Protein AF-A0A164NQP0-F1 (afdb_monomer_lite)

Secondary structure (DSSP, 8-state):
-------EEEEEEEEPPPTT--HHHHHH-HHHHEEEEEEESSHHHHHHHHHHHHTSPPP-SS---EEEEEEEE----------------PPPP-

pLDDT: mean 78.22, std 18.54, range [41.59, 97.62]

Sequence (94 aa):
MTTDRKALYAVLRIDRLNAEDTLDHVLANPGVYITVKAVYDTMEQARAEVERLNQLPVPQSGAALYFWQTTRYIPPDQPSHGGDTGSGQDRPSR

Structure (mmCIF, N/CA/C/O backbone):
data_AF-A0A164NQP0-F1
#
_entry.id   AF-A0A164NQP0-F1
#
loop_
_atom_site.group_PDB
_atom_site.id
_atom_site.type_symbol
_atom_site.label_atom_id
_atom_site.label_alt_id
_atom_site.label_comp_id
_atom_site.label_asym_id
_atom_site.label_entity_id
_atom_site.label_seq_id
_atom_site.pdbx_PDB_ins_code
_atom_site.Cartn_x
_atom_site.Cartn_y
_atom_site.Cartn_z
_atom_site.occupancy
_atom_site.B_iso_or_equiv
_atom_site.auth_seq_id
_atom_site.auth_comp_id
_atom_site.auth_asym_id
_atom_site.auth_atom_id
_atom_site.pdbx_PDB_model_num
ATOM 1 N N . MET A 1 1 ? -33.210 -4.794 2.206 1.00 41.59 1 MET A N 1
ATOM 2 C CA . MET A 1 1 ? -32.244 -4.538 3.293 1.00 41.59 1 MET A CA 1
ATOM 3 C C . MET A 1 1 ? -30.906 -4.260 2.638 1.00 41.59 1 MET A C 1
ATOM 5 O O . MET A 1 1 ? -30.314 -5.174 2.086 1.00 41.59 1 MET A O 1
ATOM 9 N N . THR A 1 2 ? -30.502 -2.996 2.561 1.00 47.69 2 THR A N 1
ATOM 10 C CA . THR A 1 2 ? -29.175 -2.607 2.071 1.00 47.69 2 THR A CA 1
ATOM 11 C C . THR A 1 2 ? -28.167 -2.973 3.147 1.00 47.69 2 THR A C 1
ATOM 13 O O . THR A 1 2 ? -28.184 -2.384 4.223 1.00 47.69 2 THR A O 1
ATOM 16 N N . THR A 1 3 ? -27.347 -3.990 2.897 1.00 52.84 3 THR A N 1
ATOM 17 C CA . THR A 1 3 ? -26.218 -4.320 3.766 1.00 52.84 3 THR A CA 1
ATOM 18 C C . THR A 1 3 ? -25.307 -3.103 3.797 1.00 52.84 3 THR A C 1
ATOM 20 O O . THR A 1 3 ? -24.657 -2.797 2.797 1.00 52.84 3 THR A O 1
ATOM 23 N N . ASP A 1 4 ? -25.309 -2.376 4.910 1.00 57.00 4 ASP A N 1
ATOM 24 C CA . ASP A 1 4 ? -24.411 -1.249 5.116 1.00 57.00 4 ASP A CA 1
ATOM 25 C C . ASP A 1 4 ? -22.998 -1.835 5.200 1.00 57.00 4 ASP A C 1
ATOM 27 O O . ASP A 1 4 ? -22.589 -2.402 6.217 1.00 57.00 4 ASP A O 1
ATOM 31 N N . ARG A 1 5 ? -22.289 -1.861 4.064 1.00 66.62 5 ARG A N 1
ATOM 32 C CA . ARG A 1 5 ? -20.944 -2.432 4.002 1.00 66.62 5 ARG A CA 1
ATOM 33 C C . ARG A 1 5 ? -20.053 -1.550 4.865 1.00 66.62 5 ARG A C 1
ATOM 35 O O . ARG A 1 5 ? -19.719 -0.433 4.465 1.00 66.62 5 ARG A O 1
ATOM 42 N N . LYS A 1 6 ? -19.665 -2.059 6.039 1.00 74.38 6 LYS A N 1
ATOM 43 C CA . LYS A 1 6 ? -18.674 -1.413 6.903 1.00 74.38 6 LYS A CA 1
ATOM 44 C C . LYS A 1 6 ? -17.450 -1.082 6.047 1.00 74.38 6 LYS A C 1
ATOM 46 O O . LYS A 1 6 ? -16.888 -1.963 5.396 1.00 74.38 6 LYS A O 1
ATOM 51 N N . ALA A 1 7 ? -17.095 0.199 5.979 1.00 84.88 7 ALA A N 1
ATOM 52 C CA . ALA A 1 7 ? -15.934 0.636 5.220 1.00 84.88 7 ALA A CA 1
ATOM 53 C C . ALA A 1 7 ? -14.669 0.067 5.871 1.00 84.88 7 ALA A C 1
ATOM 55 O O . ALA A 1 7 ? -14.473 0.231 7.071 1.00 84.88 7 ALA A O 1
ATOM 56 N N . LEU A 1 8 ? -13.828 -0.591 5.074 1.00 93.62 8 LEU A N 1
ATOM 57 C CA . LEU A 1 8 ? -12.513 -1.064 5.491 1.00 93.62 8 LEU A CA 1
ATOM 58 C C . LEU A 1 8 ? -11.430 -0.178 4.874 1.00 93.62 8 LEU A C 1
ATOM 60 O O . LEU A 1 8 ? -11.681 0.540 3.901 1.00 93.62 8 LEU A O 1
ATOM 64 N N . TYR A 1 9 ? -10.220 -0.241 5.420 1.00 96.44 9 TYR A N 1
ATOM 65 C CA . TYR A 1 9 ? -9.093 0.587 4.996 1.00 96.44 9 TYR A CA 1
ATOM 66 C C . TYR A 1 9 ? -7.835 -0.263 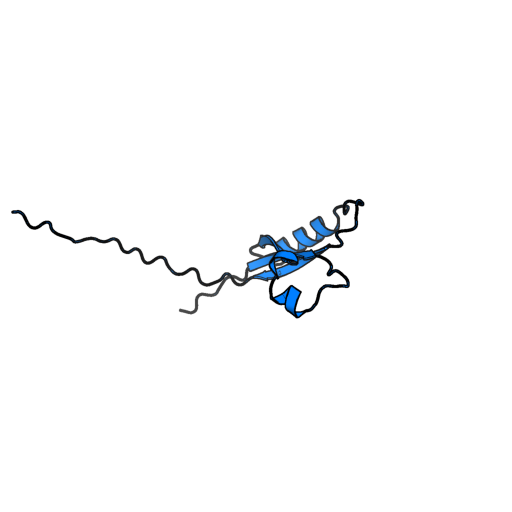4.837 1.00 96.44 9 TYR A C 1
ATOM 68 O O . TYR A 1 9 ? -7.363 -0.863 5.799 1.00 96.44 9 TYR A O 1
ATOM 76 N N . ALA A 1 10 ? -7.292 -0.329 3.624 1.00 96.50 10 AL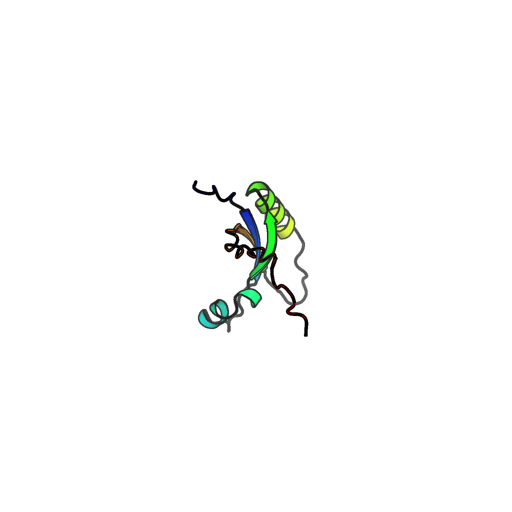A A N 1
ATOM 77 C CA . ALA A 1 10 ? -6.081 -1.083 3.325 1.00 96.50 10 ALA A CA 1
ATOM 78 C C . ALA A 1 10 ? -4.842 -0.197 3.456 1.00 96.50 10 ALA A C 1
ATOM 80 O O . ALA A 1 10 ? -4.827 0.925 2.952 1.00 96.50 10 ALA A O 1
ATOM 81 N N . VAL A 1 11 ? -3.790 -0.732 4.074 1.00 97.62 11 VAL A N 1
ATOM 82 C CA . VAL A 1 11 ? -2.441 -0.158 4.053 1.00 97.62 11 VAL A CA 1
ATOM 83 C C . VAL A 1 11 ? -1.664 -0.794 2.907 1.00 97.62 11 VAL A C 1
ATOM 85 O O . VAL A 1 11 ? -1.510 -2.017 2.848 1.00 97.62 11 VAL A O 1
ATOM 88 N N . LEU A 1 12 ? -1.190 0.049 1.998 1.00 95.75 12 LEU A N 1
ATOM 89 C CA . LEU A 1 12 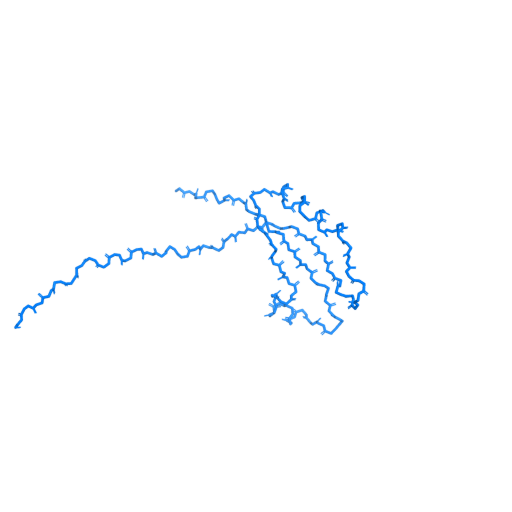? -0.526 -0.306 0.754 1.00 95.75 12 LEU A CA 1
ATOM 90 C C . LEU A 1 12 ? 0.936 0.122 0.791 1.00 95.75 12 LEU A C 1
ATOM 92 O O . LEU A 1 12 ? 1.240 1.244 1.198 1.00 95.75 12 LEU A O 1
ATOM 96 N N . ARG A 1 13 ? 1.816 -0.745 0.298 1.00 93.38 13 ARG A N 1
ATOM 97 C CA . ARG A 1 13 ? 3.134 -0.355 -0.200 1.00 93.38 13 ARG A CA 1
ATOM 98 C C . ARG A 1 13 ? 2.999 -0.054 -1.682 1.00 93.38 13 ARG A C 1
ATOM 100 O O . ARG A 1 13 ? 2.480 -0.899 -2.411 1.00 93.38 13 ARG A O 1
ATOM 107 N N . ILE A 1 14 ? 3.472 1.114 -2.095 1.00 90.12 14 ILE A N 1
ATOM 108 C CA . ILE A 1 14 ? 3.553 1.507 -3.500 1.00 90.12 14 ILE A CA 1
ATOM 109 C C . ILE A 1 14 ? 5.031 1.654 -3.843 1.00 90.12 14 ILE A C 1
ATOM 111 O O . ILE A 1 14 ? 5.716 2.522 -3.294 1.00 90.12 14 ILE A O 1
ATOM 115 N N . ASP A 1 15 ? 5.519 0.770 -4.705 1.00 87.88 15 ASP A N 1
ATOM 116 C CA . ASP A 1 15 ? 6.898 0.776 -5.181 1.00 87.88 15 ASP A CA 1
ATOM 117 C C . ASP A 1 15 ? 7.090 1.815 -6.298 1.00 87.88 15 ASP A C 1
ATOM 119 O O . ASP A 1 15 ? 6.197 2.067 -7.112 1.00 87.88 15 ASP A O 1
ATOM 123 N N . ARG A 1 16 ? 8.264 2.454 -6.333 1.00 82.50 16 ARG A N 1
ATOM 124 C CA . ARG A 1 16 ? 8.651 3.371 -7.408 1.00 82.50 16 ARG A CA 1
ATOM 125 C C . ARG A 1 16 ? 8.747 2.607 -8.725 1.00 82.50 16 ARG A C 1
ATOM 127 O O . ARG A 1 16 ? 9.354 1.545 -8.790 1.00 82.50 16 ARG A O 1
ATOM 134 N N . LEU A 1 17 ? 8.218 3.226 -9.774 1.00 80.62 17 LEU A N 1
ATOM 135 C CA . LEU A 1 17 ? 8.347 2.750 -11.146 1.00 80.62 17 LEU A CA 1
ATOM 136 C C . LEU A 1 17 ? 9.775 2.961 -11.663 1.00 80.62 17 LEU A C 1
ATOM 138 O O . LEU A 1 17 ? 10.371 4.027 -11.445 1.00 80.62 17 LEU A O 1
ATOM 142 N N . ASN A 1 18 ? 10.303 1.968 -12.372 1.00 80.94 18 ASN A N 1
ATOM 143 C CA . ASN A 1 18 ? 11.538 2.119 -13.130 1.00 80.94 18 ASN A CA 1
ATOM 144 C C . ASN A 1 18 ? 11.299 3.041 -14.333 1.00 80.94 18 ASN A C 1
ATOM 146 O O . ASN A 1 18 ? 10.169 3.220 -14.786 1.00 80.94 18 ASN A O 1
ATOM 150 N N . ALA A 1 19 ? 12.362 3.654 -14.856 1.00 81.38 19 ALA A N 1
ATOM 151 C CA . ALA A 1 19 ? 12.238 4.582 -15.983 1.00 81.38 19 ALA A CA 1
ATOM 152 C C . ALA A 1 19 ? 11.718 3.889 -17.257 1.00 81.38 19 ALA A C 1
ATOM 154 O O . ALA A 1 19 ? 11.089 4.532 -18.095 1.00 81.38 19 ALA A O 1
ATOM 155 N N . GLU A 1 20 ? 11.975 2.588 -17.385 1.00 85.75 20 GLU A N 1
ATOM 156 C CA . GLU A 1 20 ? 11.504 1.726 -18.469 1.00 85.75 20 GLU A CA 1
ATOM 157 C C . GLU A 1 20 ? 10.061 1.208 -18.312 1.00 85.75 20 GLU A C 1
ATOM 159 O O . GLU A 1 20 ? 9.514 0.655 -19.270 1.00 85.75 20 GLU A O 1
ATOM 164 N N . ASP A 1 21 ? 9.426 1.377 -17.146 1.00 87.75 21 ASP A N 1
ATOM 165 C CA . ASP A 1 21 ? 8.070 0.873 -16.923 1.00 87.75 21 ASP A CA 1
ATOM 166 C C . ASP A 1 21 ? 7.041 1.705 -17.703 1.00 87.75 21 ASP A C 1
ATOM 168 O O . ASP A 1 21 ? 6.888 2.913 -17.508 1.00 87.75 21 ASP A O 1
ATOM 172 N N . THR A 1 22 ? 6.283 1.042 -18.576 1.00 89.12 22 THR A N 1
ATOM 173 C CA . THR A 1 22 ? 5.149 1.658 -19.281 1.00 89.12 22 THR A CA 1
ATOM 174 C C . THR A 1 22 ? 3.868 1.543 -18.459 1.00 89.12 22 THR A C 1
ATOM 176 O O . THR A 1 22 ? 3.695 0.598 -17.689 1.00 89.12 22 THR A O 1
ATOM 179 N N . LEU A 1 23 ? 2.924 2.470 -18.657 1.00 86.94 23 LEU A N 1
ATOM 180 C CA . LEU A 1 23 ? 1.628 2.427 -17.969 1.00 86.94 23 LEU A CA 1
ATOM 181 C C . LEU A 1 23 ? 0.883 1.105 -18.225 1.00 86.94 23 LEU A C 1
ATOM 183 O O . LEU A 1 23 ? 0.347 0.519 -17.289 1.00 86.94 23 LEU A O 1
ATOM 187 N N . ASP A 1 24 ? 0.901 0.606 -19.462 1.00 92.88 24 ASP A N 1
ATOM 188 C CA . ASP A 1 24 ? 0.254 -0.662 -19.820 1.00 92.88 24 ASP A CA 1
ATOM 189 C C . ASP A 1 24 ? 0.866 -1.844 -19.061 1.00 92.88 24 ASP A C 1
ATOM 191 O O . ASP A 1 24 ? 0.144 -2.711 -18.567 1.00 92.88 24 ASP A O 1
ATOM 195 N N . HIS A 1 25 ? 2.194 -1.860 -18.906 1.00 88.81 25 HIS A N 1
ATOM 196 C CA . HIS A 1 25 ? 2.878 -2.893 -18.134 1.00 88.81 25 HIS A CA 1
ATOM 197 C C . HIS A 1 25 ? 2.492 -2.852 -16.649 1.00 88.81 25 HIS A C 1
ATOM 199 O O . HIS A 1 25 ? 2.211 -3.901 -16.062 1.00 88.81 25 HIS A O 1
ATOM 205 N N . VAL A 1 26 ? 2.404 -1.651 -16.065 1.00 87.56 26 VAL A N 1
ATOM 206 C CA . VAL A 1 26 ? 1.976 -1.446 -14.671 1.00 87.56 26 VAL A CA 1
ATOM 207 C C . VAL A 1 26 ? 0.543 -1.927 -14.455 1.00 87.56 26 VAL A C 1
ATOM 209 O O . VAL A 1 26 ? 0.271 -2.657 -13.501 1.00 87.56 26 VAL A O 1
ATOM 212 N N . LEU A 1 27 ? -0.374 -1.563 -15.355 1.00 88.19 27 LEU A N 1
ATOM 213 C CA . LEU A 1 27 ? -1.783 -1.956 -15.262 1.00 88.19 27 LEU A CA 1
ATOM 214 C C . LEU A 1 27 ? -1.993 -3.458 -15.482 1.00 88.19 27 LEU A C 1
ATOM 216 O O . LEU A 1 27 ? -2.894 -4.037 -14.876 1.00 88.19 27 LEU A O 1
ATOM 220 N N . ALA A 1 28 ? -1.161 -4.096 -16.309 1.00 92.25 28 ALA A N 1
ATOM 221 C CA . ALA A 1 28 ? -1.187 -5.542 -16.509 1.00 92.25 28 ALA A CA 1
ATOM 222 C C . ALA A 1 28 ? -0.603 -6.323 -15.316 1.00 92.25 28 ALA A C 1
ATOM 224 O O . ALA A 1 28 ? -0.983 -7.473 -15.101 1.00 92.25 28 ALA A O 1
ATOM 225 N N . ASN A 1 29 ? 0.292 -5.713 -14.529 1.00 88.88 29 ASN A N 1
ATOM 226 C CA . ASN A 1 29 ? 1.026 -6.380 -13.448 1.00 88.88 29 ASN A CA 1
ATOM 227 C C . ASN A 1 29 ? 0.954 -5.619 -12.108 1.00 88.88 29 ASN A C 1
ATOM 229 O O . ASN A 1 29 ? 1.984 -5.394 -11.469 1.00 88.88 29 ASN A O 1
ATOM 233 N N . PRO A 1 30 ? -0.240 -5.246 -11.609 1.00 87.06 30 PRO A N 1
ATOM 234 C CA . PRO A 1 30 ? -0.364 -4.371 -10.442 1.00 87.06 30 PRO A CA 1
ATOM 235 C C . PRO A 1 30 ? 0.248 -4.972 -9.167 1.00 87.06 30 PRO A C 1
ATOM 237 O O . PRO A 1 30 ? 0.733 -4.233 -8.316 1.00 87.06 30 PRO A O 1
ATOM 240 N N . GLY A 1 31 ? 0.279 -6.306 -9.044 1.00 86.56 31 GLY A N 1
ATOM 241 C CA . GLY A 1 31 ? 0.873 -7.008 -7.899 1.00 86.56 31 GLY A CA 1
ATOM 242 C C . GLY A 1 31 ? 2.399 -6.895 -7.795 1.00 86.56 31 GLY A C 1
ATOM 243 O O . GLY A 1 31 ? 2.950 -7.229 -6.751 1.00 86.56 31 GLY A O 1
ATOM 244 N N . VAL A 1 32 ? 3.076 -6.416 -8.844 1.00 86.12 32 VAL A N 1
ATOM 245 C CA . VAL A 1 32 ? 4.516 -6.105 -8.815 1.00 86.12 32 VAL A CA 1
ATOM 246 C C . VAL A 1 32 ? 4.776 -4.760 -8.127 1.00 86.12 32 VAL A C 1
ATOM 248 O O . VAL A 1 32 ? 5.820 -4.588 -7.508 1.00 86.12 32 VAL A O 1
ATOM 251 N N . TYR A 1 33 ? 3.819 -3.828 -8.199 1.00 88.25 33 TYR A N 1
ATOM 252 C CA . TYR A 1 33 ? 3.991 -2.436 -7.764 1.00 88.25 33 TYR A CA 1
ATOM 253 C C . TYR A 1 33 ? 3.199 -2.076 -6.505 1.00 88.25 33 TYR A C 1
ATOM 255 O O . TYR A 1 33 ? 3.519 -1.099 -5.827 1.00 88.25 33 TYR A O 1
ATOM 263 N N . ILE A 1 34 ? 2.132 -2.825 -6.213 1.00 91.12 34 ILE A N 1
ATOM 264 C CA . ILE A 1 34 ? 1.220 -2.554 -5.104 1.00 91.12 34 ILE A CA 1
ATOM 265 C C . ILE A 1 34 ? 1.099 -3.803 -4.240 1.00 91.12 34 ILE A C 1
ATOM 267 O O . ILE A 1 34 ? 0.581 -4.833 -4.670 1.00 91.12 34 ILE A O 1
ATOM 271 N N . THR A 1 35 ? 1.508 -3.685 -2.978 1.00 91.88 35 THR A N 1
ATOM 272 C CA . THR A 1 35 ? 1.345 -4.746 -1.975 1.00 91.88 35 THR A CA 1
ATOM 273 C C . THR A 1 35 ? 0.391 -4.300 -0.875 1.00 91.88 35 THR A C 1
ATOM 275 O O . THR A 1 35 ? 0.595 -3.255 -0.258 1.00 91.88 35 THR A O 1
ATOM 278 N N . VAL A 1 36 ? -0.618 -5.117 -0.565 1.00 94.00 36 VAL A N 1
ATOM 279 C CA . VAL A 1 36 ? -1.472 -4.920 0.618 1.00 94.00 36 VAL A CA 1
ATOM 280 C C . VAL A 1 36 ? -0.777 -5.515 1.841 1.00 94.00 36 VAL A C 1
ATOM 282 O O . VAL A 1 36 ? -0.511 -6.714 1.886 1.00 94.00 36 VAL A O 1
ATOM 285 N N . LYS A 1 37 ? -0.500 -4.693 2.855 1.00 94.50 37 LYS A N 1
ATOM 286 C CA . LYS A 1 37 ? 0.148 -5.135 4.102 1.00 94.50 37 LYS A CA 1
ATOM 287 C C . LYS A 1 37 ? -0.841 -5.564 5.176 1.00 94.50 37 LYS A C 1
ATOM 289 O O . LYS A 1 37 ? -0.552 -6.490 5.938 1.00 94.50 37 LYS A O 1
ATOM 294 N N . ALA A 1 38 ? -1.939 -4.828 5.296 1.00 95.62 38 ALA A N 1
ATOM 295 C CA . ALA A 1 38 ? -2.961 -5.019 6.314 1.00 95.62 38 ALA A CA 1
ATOM 296 C C . ALA A 1 38 ? -4.257 -4.315 5.898 1.00 95.62 38 ALA A C 1
ATOM 298 O O . ALA A 1 38 ? -4.235 -3.380 5.095 1.00 95.62 38 ALA A O 1
ATOM 299 N N . VAL A 1 39 ? -5.371 -4.754 6.481 1.00 95.50 39 VAL A N 1
ATOM 300 C CA . VAL A 1 39 ? -6.686 -4.120 6.355 1.00 95.50 39 VAL A CA 1
ATOM 301 C C . VAL A 1 39 ? -7.201 -3.821 7.759 1.00 95.50 39 VAL A C 1
ATOM 303 O O . VAL A 1 39 ? -7.151 -4.686 8.630 1.00 95.50 39 VAL A O 1
ATOM 306 N N . TYR A 1 40 ? -7.679 -2.599 7.965 1.00 95.62 40 TYR A N 1
ATOM 307 C CA . TYR A 1 40 ? -8.196 -2.094 9.231 1.00 95.62 40 TYR A CA 1
ATOM 308 C C . TYR A 1 40 ? -9.669 -1.713 9.116 1.00 95.62 40 TYR A C 1
ATOM 310 O O . TYR A 1 40 ? -10.168 -1.379 8.039 1.00 95.62 40 TYR A O 1
ATOM 318 N N . ASP A 1 41 ? -10.344 -1.727 10.260 1.00 93.88 41 ASP A N 1
ATOM 319 C CA . ASP A 1 41 ? -11.753 -1.361 10.387 1.00 93.88 41 ASP A CA 1
ATOM 320 C C . ASP A 1 41 ? -11.984 0.154 10.374 1.00 93.88 41 ASP A C 1
ATOM 322 O O . ASP A 1 41 ? -13.098 0.601 10.105 1.00 93.88 41 ASP A O 1
ATOM 326 N N . THR A 1 42 ? -10.958 0.946 10.702 1.00 93.88 42 THR A N 1
ATOM 327 C CA . THR A 1 42 ? -11.055 2.407 10.755 1.00 93.88 42 THR A CA 1
ATOM 328 C C . THR A 1 42 ? -9.907 3.084 10.017 1.00 93.88 42 THR A C 1
ATOM 330 O O . THR A 1 42 ? -8.805 2.542 9.876 1.00 93.88 42 THR A O 1
ATOM 333 N N . MET A 1 43 ? -10.167 4.306 9.550 1.00 94.81 43 MET A N 1
ATOM 334 C CA . MET A 1 43 ? -9.168 5.119 8.863 1.00 94.81 43 MET A CA 1
ATOM 335 C C . MET A 1 43 ? -8.033 5.521 9.810 1.00 94.81 43 MET A C 1
ATOM 337 O O . MET A 1 43 ? -6.879 5.574 9.393 1.00 94.81 43 MET A O 1
ATOM 341 N N . GLU A 1 44 ? -8.346 5.781 11.079 1.00 96.44 44 GLU A N 1
ATOM 342 C CA . GLU A 1 44 ? -7.388 6.178 12.112 1.00 96.44 44 GLU A CA 1
ATOM 343 C C . GLU A 1 44 ? -6.345 5.083 12.349 1.00 96.44 44 GLU A C 1
ATOM 345 O O . GLU A 1 44 ? -5.151 5.374 12.366 1.00 96.44 44 GLU A O 1
ATOM 350 N N . GLN A 1 45 ? -6.776 3.820 12.454 1.00 97.44 45 GLN A N 1
ATOM 351 C CA . GLN A 1 45 ? -5.867 2.681 12.611 1.00 97.44 45 GLN A CA 1
ATOM 352 C C . GLN A 1 45 ? -4.934 2.537 11.403 1.00 97.44 45 GLN A C 1
ATOM 354 O O . GLN A 1 45 ? -3.724 2.386 11.564 1.00 97.44 45 GLN A O 1
ATOM 359 N N . ALA A 1 46 ? -5.485 2.637 10.190 1.00 97.50 46 ALA A N 1
ATOM 360 C CA . ALA A 1 46 ? -4.689 2.536 8.972 1.00 97.50 46 ALA A CA 1
ATOM 361 C C . ALA A 1 46 ? -3.700 3.707 8.816 1.00 97.50 46 ALA A C 1
ATOM 363 O O . ALA A 1 46 ? -2.577 3.500 8.362 1.00 97.50 46 ALA A O 1
ATOM 364 N N . ARG A 1 47 ? -4.090 4.932 9.202 1.00 97.19 47 ARG A N 1
ATOM 365 C CA . ARG A 1 47 ? -3.205 6.111 9.193 1.00 97.19 47 ARG A CA 1
ATOM 366 C C . ARG A 1 47 ? -2.064 5.977 10.193 1.00 97.19 47 ARG A C 1
ATOM 368 O O . ARG A 1 47 ? -0.920 6.191 9.808 1.00 97.19 47 ARG A O 1
ATOM 375 N N . ALA A 1 48 ? -2.362 5.564 11.424 1.00 97.50 48 ALA A N 1
ATOM 376 C CA . ALA A 1 48 ? -1.343 5.340 12.445 1.00 97.50 48 ALA A CA 1
ATOM 377 C C . ALA A 1 48 ? -0.304 4.302 11.987 1.00 97.50 48 ALA A C 1
ATOM 379 O O . ALA A 1 48 ? 0.896 4.485 12.189 1.00 97.50 48 ALA A O 1
ATOM 380 N N . GLU A 1 49 ? -0.746 3.239 11.306 1.00 97.44 49 GLU A N 1
ATOM 381 C CA . GLU A 1 49 ? 0.170 2.246 10.742 1.00 97.44 49 GLU A CA 1
ATOM 382 C C . GLU A 1 49 ? 1.023 2.825 9.601 1.00 97.44 49 GLU A C 1
ATOM 384 O O . GLU A 1 49 ? 2.231 2.600 9.572 1.00 97.44 49 GLU A O 1
ATOM 389 N N . VAL A 1 50 ? 0.439 3.612 8.690 1.00 96.56 50 VAL A N 1
ATOM 390 C CA . VAL A 1 50 ? 1.192 4.301 7.623 1.00 96.56 50 VAL A CA 1
ATOM 391 C C . VAL A 1 50 ? 2.253 5.244 8.197 1.00 96.56 50 VAL A C 1
ATOM 393 O O . VAL A 1 50 ? 3.392 5.232 7.732 1.00 96.56 50 VAL A O 1
ATOM 396 N N . GLU A 1 51 ? 1.910 6.037 9.213 1.00 95.69 51 GLU A N 1
ATOM 397 C CA . GLU A 1 51 ? 2.851 6.940 9.888 1.00 95.69 51 GLU A CA 1
ATOM 398 C C . GLU A 1 51 ? 4.008 6.163 10.520 1.00 95.69 51 GLU A C 1
ATOM 400 O O . GLU A 1 51 ? 5.172 6.484 10.275 1.00 95.69 51 GLU A O 1
ATOM 405 N N . ARG A 1 52 ? 3.701 5.092 11.260 1.00 95.06 52 ARG A N 1
ATOM 406 C CA . ARG A 1 52 ? 4.709 4.209 11.860 1.00 95.06 52 ARG A CA 1
ATOM 407 C C . ARG A 1 52 ? 5.625 3.594 10.801 1.00 95.06 52 ARG A C 1
ATOM 409 O O . ARG A 1 52 ? 6.835 3.537 10.998 1.00 95.06 52 ARG A O 1
ATOM 416 N N . LEU A 1 53 ? 5.064 3.119 9.689 1.00 92.50 53 LEU A N 1
ATOM 417 C CA . LEU A 1 53 ? 5.816 2.462 8.619 1.00 92.50 53 LEU A CA 1
ATOM 418 C C . LEU A 1 53 ? 6.718 3.434 7.850 1.00 92.50 53 LEU A C 1
ATOM 420 O O . LEU A 1 53 ? 7.846 3.072 7.522 1.00 92.50 53 LEU A O 1
ATOM 424 N N . ASN A 1 54 ? 6.260 4.663 7.602 1.00 89.31 54 ASN A N 1
ATOM 425 C CA . ASN A 1 54 ? 7.057 5.697 6.932 1.00 89.31 54 ASN A CA 1
ATOM 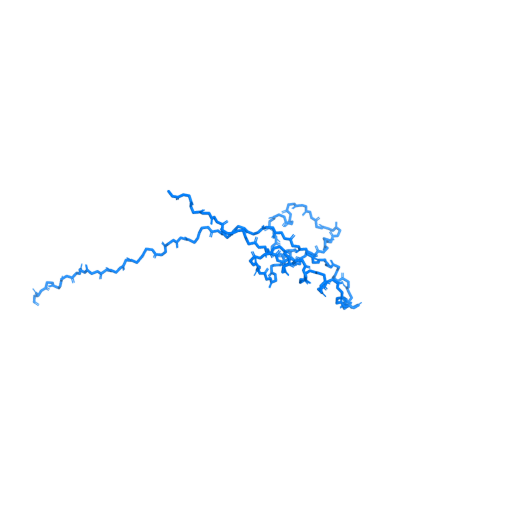426 C C . ASN A 1 54 ? 8.174 6.278 7.825 1.00 89.31 54 ASN A C 1
ATOM 428 O O . ASN A 1 54 ? 9.074 6.937 7.312 1.00 89.31 54 ASN A O 1
ATOM 432 N N . GLN A 1 55 ? 8.152 6.027 9.139 1.00 89.50 55 GLN A N 1
ATOM 433 C CA . GLN A 1 55 ? 9.251 6.364 10.058 1.00 89.50 55 GLN A CA 1
ATOM 434 C C . GLN A 1 55 ? 10.363 5.305 10.087 1.00 89.50 55 GLN A C 1
ATOM 436 O O . GLN A 1 55 ? 11.438 5.562 10.633 1.00 89.50 55 GLN A O 1
ATOM 441 N N . LEU A 1 56 ? 10.122 4.107 9.543 1.00 86.50 56 LEU A N 1
ATOM 442 C CA . LEU A 1 56 ? 11.128 3.051 9.540 1.00 86.50 56 LEU A CA 1
ATOM 443 C C . LEU A 1 56 ? 12.253 3.391 8.551 1.00 86.50 56 LEU A C 1
ATOM 445 O O . LEU A 1 56 ? 11.976 3.831 7.433 1.00 86.50 56 LEU A O 1
ATOM 449 N N . PRO A 1 57 ? 13.523 3.160 8.922 1.00 77.69 57 PRO A N 1
ATOM 450 C CA . PRO A 1 57 ? 14.637 3.396 8.018 1.00 77.69 57 PRO A CA 1
ATOM 451 C C . PRO A 1 57 ? 14.526 2.478 6.797 1.00 77.69 57 PRO A C 1
ATOM 453 O O . PRO A 1 57 ? 14.436 1.255 6.926 1.00 77.69 57 PRO A O 1
ATOM 456 N N . VAL A 1 58 ? 14.554 3.069 5.602 1.00 70.56 58 VAL A N 1
ATOM 457 C CA . VAL A 1 58 ? 14.617 2.311 4.348 1.00 70.56 58 VAL A CA 1
ATOM 458 C C . VAL A 1 58 ? 16.033 1.733 4.212 1.00 70.56 58 VAL A C 1
ATOM 460 O O . VAL A 1 58 ? 17.001 2.492 4.332 1.00 70.56 58 VAL A O 1
ATOM 463 N N . PRO A 1 59 ? 16.198 0.416 3.978 1.00 66.31 59 PRO A N 1
ATOM 464 C CA . PRO A 1 59 ? 17.515 -0.184 3.789 1.00 66.31 59 PRO A CA 1
ATOM 465 C C . PRO A 1 59 ? 18.280 0.516 2.655 1.00 66.31 59 PRO A C 1
ATOM 467 O O . PRO A 1 59 ? 17.792 0.606 1.531 1.00 66.31 59 PRO A O 1
ATOM 470 N N . GLN A 1 60 ? 19.488 1.012 2.944 1.00 57.03 60 GLN A N 1
ATOM 471 C CA . GLN A 1 60 ? 20.286 1.814 2.003 1.00 57.03 60 GLN A CA 1
ATOM 472 C C . GLN A 1 60 ? 20.923 1.012 0.851 1.00 57.03 60 GLN A C 1
ATOM 474 O O . GLN A 1 60 ? 21.578 1.588 -0.015 1.00 57.03 60 GLN A O 1
ATOM 479 N N . SER A 1 61 ? 20.739 -0.307 0.786 1.00 52.03 61 SER A N 1
ATOM 480 C CA . SER A 1 61 ? 21.264 -1.123 -0.310 1.00 52.03 61 SER A CA 1
ATOM 481 C C . SER A 1 61 ? 20.314 -1.107 -1.517 1.00 52.03 61 SER A C 1
ATOM 483 O O . SER A 1 61 ? 19.311 -1.816 -1.520 1.00 52.03 61 SER A O 1
ATOM 485 N N . GLY A 1 62 ? 20.635 -0.324 -2.554 1.00 53.34 62 GLY A N 1
ATOM 486 C CA . GLY A 1 62 ? 20.055 -0.487 -3.901 1.00 53.34 62 GLY A CA 1
ATOM 487 C C . GLY A 1 62 ? 18.642 0.068 -4.137 1.00 53.34 62 GLY A C 1
ATOM 488 O O . GLY A 1 62 ? 17.992 -0.350 -5.085 1.00 53.34 62 GLY A O 1
ATOM 489 N N . ALA A 1 63 ? 18.185 1.002 -3.297 1.00 55.53 63 ALA A N 1
ATOM 490 C CA . ALA A 1 63 ? 17.077 1.942 -3.525 1.00 55.53 63 ALA A CA 1
ATOM 491 C C . ALA A 1 63 ? 15.767 1.380 -4.123 1.00 55.53 63 ALA A C 1
ATOM 493 O O . ALA A 1 63 ? 15.241 1.917 -5.100 1.00 55.53 63 ALA A O 1
ATOM 494 N N . ALA A 1 64 ? 15.157 0.393 -3.462 1.00 56.59 64 ALA A N 1
ATOM 495 C CA . ALA A 1 64 ? 13.705 0.239 -3.550 1.00 56.59 64 ALA A CA 1
ATOM 496 C C . ALA A 1 64 ? 13.055 1.448 -2.852 1.00 56.59 64 ALA A C 1
ATOM 498 O O . ALA A 1 64 ? 12.889 1.470 -1.633 1.00 56.59 64 ALA A O 1
ATOM 499 N N . LEU A 1 65 ? 12.762 2.498 -3.621 1.00 77.81 65 LEU A N 1
ATOM 500 C CA . LEU A 1 65 ? 12.000 3.646 -3.142 1.00 77.81 65 LEU A CA 1
ATOM 501 C C . LEU A 1 65 ? 10.530 3.245 -3.143 1.00 77.81 65 LEU A C 1
ATOM 503 O O . LEU A 1 65 ? 9.917 3.154 -4.197 1.00 77.81 65 LEU A O 1
ATOM 507 N N . TYR A 1 66 ? 9.973 2.985 -1.973 1.00 84.31 66 TYR A N 1
ATOM 508 C CA . TYR A 1 66 ? 8.542 2.780 -1.806 1.00 84.31 66 TYR A CA 1
ATOM 509 C C . TYR A 1 66 ? 8.006 3.764 -0.781 1.00 84.31 66 TYR A C 1
ATOM 511 O O . TYR A 1 66 ? 8.750 4.278 0.057 1.00 84.31 66 TYR A O 1
ATOM 519 N N . PHE A 1 67 ? 6.704 4.004 -0.829 1.00 86.50 67 PHE A N 1
ATOM 520 C CA . PHE A 1 67 ? 6.006 4.731 0.221 1.00 86.50 67 PHE A CA 1
ATOM 521 C C . PHE A 1 67 ? 4.779 3.949 0.673 1.00 86.50 67 PHE A C 1
ATOM 523 O O . PHE A 1 67 ? 4.187 3.175 -0.087 1.00 86.50 67 PHE A O 1
ATOM 530 N N . TRP A 1 68 ? 4.418 4.139 1.938 1.00 93.75 68 TRP A N 1
ATOM 531 C CA . TRP A 1 68 ? 3.206 3.566 2.499 1.00 93.75 68 TRP A CA 1
ATOM 532 C C . TRP A 1 68 ? 2.052 4.553 2.381 1.00 93.75 68 TRP A C 1
ATOM 534 O O . TRP A 1 68 ? 2.205 5.738 2.688 1.00 93.75 68 TRP A O 1
ATOM 544 N N . GLN A 1 69 ? 0.888 4.056 1.974 1.00 95.62 69 GLN A N 1
ATOM 545 C CA . GLN A 1 69 ? -0.348 4.828 1.871 1.00 95.62 69 GLN A CA 1
ATOM 546 C C . GLN A 1 69 ? -1.534 4.001 2.367 1.00 95.62 69 GLN A C 1
ATOM 548 O O . GLN A 1 69 ? -1.510 2.776 2.332 1.00 95.62 69 GLN A O 1
ATOM 553 N N . THR A 1 70 ? -2.593 4.670 2.817 1.00 96.62 70 THR A N 1
ATOM 554 C CA . THR A 1 70 ? -3.876 4.030 3.119 1.00 96.62 70 THR A CA 1
ATOM 555 C C . THR A 1 70 ? -4.946 4.418 2.102 1.00 96.62 70 THR A C 1
ATOM 557 O O . THR A 1 70 ? -4.974 5.557 1.627 1.00 96.62 70 THR A O 1
ATOM 560 N N . THR A 1 71 ? -5.831 3.479 1.768 1.00 94.69 71 THR A N 1
ATOM 561 C CA . THR A 1 71 ? -6.999 3.712 0.909 1.00 94.69 71 THR A CA 1
ATOM 562 C C . THR A 1 71 ? -8.223 2.958 1.416 1.00 94.69 71 THR A C 1
ATOM 564 O O . THR A 1 71 ? -8.108 1.981 2.15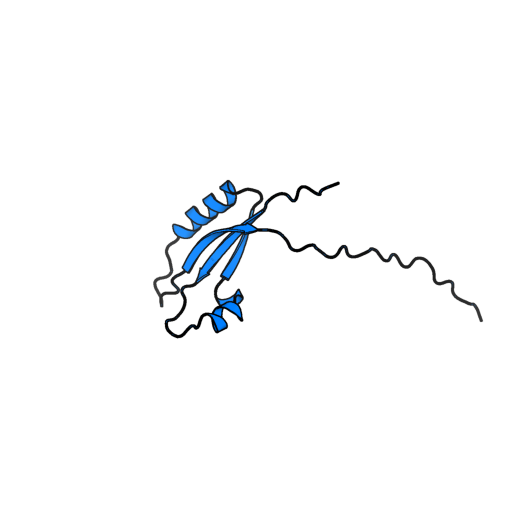9 1.00 94.69 71 THR A O 1
ATOM 567 N N . ARG A 1 72 ? -9.417 3.385 0.997 1.00 93.25 72 ARG A N 1
ATOM 568 C CA . ARG A 1 72 ? -10.656 2.653 1.277 1.00 93.25 72 ARG A CA 1
ATOM 569 C C . ARG A 1 72 ? -10.632 1.314 0.536 1.00 93.25 72 ARG A C 1
ATOM 571 O O . ARG A 1 72 ? -10.391 1.267 -0.666 1.00 93.25 72 ARG A O 1
ATOM 578 N N . TYR A 1 73 ? -10.928 0.242 1.255 1.00 88.62 73 TYR A N 1
ATOM 579 C CA . TYR A 1 73 ? -11.033 -1.112 0.736 1.00 88.62 73 TYR A CA 1
ATOM 580 C C . TYR A 1 73 ? -12.494 -1.554 0.718 1.00 88.62 73 TYR A C 1
ATOM 582 O O . TYR A 1 73 ? -13.212 -1.448 1.715 1.00 88.62 73 TYR A O 1
ATOM 590 N N . ILE A 1 74 ? -12.928 -2.048 -0.438 1.00 84.12 74 ILE A N 1
ATOM 591 C CA . ILE A 1 74 ? -14.227 -2.687 -0.608 1.00 84.12 74 ILE A CA 1
ATOM 592 C C . ILE A 1 74 ? -13.921 -4.157 -0.882 1.00 84.12 74 ILE A C 1
ATOM 594 O O . ILE A 1 74 ? -13.415 -4.458 -1.966 1.00 84.12 74 ILE A O 1
ATOM 598 N N . PRO A 1 75 ? -14.156 -5.064 0.082 1.00 77.50 75 PRO A N 1
ATOM 599 C CA . PRO A 1 75 ? -13.937 -6.477 -0.163 1.00 77.50 75 PRO A CA 1
ATOM 600 C C . PRO A 1 75 ? -14.807 -6.934 -1.341 1.00 77.50 75 PRO A C 1
ATOM 602 O O . PRO A 1 75 ? -15.962 -6.501 -1.441 1.00 77.50 75 PRO A O 1
ATOM 605 N N . PRO A 1 76 ? -14.263 -7.765 -2.250 1.00 73.25 76 PRO A N 1
ATOM 606 C CA . PRO A 1 76 ? -15.071 -8.373 -3.293 1.00 73.25 76 PRO A CA 1
ATOM 607 C C . PRO A 1 76 ? -16.186 -9.178 -2.629 1.00 73.25 76 PRO A C 1
ATOM 609 O O . PRO A 1 76 ? -15.986 -9.749 -1.553 1.00 73.25 76 PRO A O 1
ATOM 612 N N . ASP A 1 77 ? -17.358 -9.208 -3.259 1.00 69.62 77 ASP A N 1
ATOM 613 C CA . ASP A 1 77 ? -18.444 -10.071 -2.813 1.00 69.62 77 ASP A CA 1
ATOM 614 C C . ASP A 1 77 ? -17.909 -11.504 -2.756 1.00 69.62 77 ASP A C 1
ATOM 616 O O . ASP A 1 77 ? -17.573 -12.093 -3.785 1.00 69.62 77 ASP A O 1
ATOM 620 N N . GLN A 1 78 ? -17.752 -12.051 -1.546 1.00 52.50 78 GLN A N 1
ATOM 621 C CA . GLN A 1 78 ? -17.478 -13.473 -1.409 1.00 52.50 78 GLN A CA 1
ATOM 622 C C . GLN A 1 78 ? -18.663 -14.186 -2.058 1.00 52.50 78 GLN A C 1
ATOM 624 O O . GLN A 1 78 ? -19.798 -13.930 -1.642 1.00 52.50 78 GLN A O 1
ATOM 629 N N . PRO A 1 79 ? -18.452 -15.062 -3.058 1.00 48.66 79 PRO A N 1
ATOM 630 C CA . PRO A 1 79 ? -19.520 -15.946 -3.468 1.00 48.66 79 PRO A CA 1
ATOM 631 C C . PRO A 1 79 ? -19.892 -16.735 -2.221 1.00 48.66 79 PRO A C 1
ATOM 633 O O . PRO A 1 79 ? -19.058 -17.469 -1.680 1.00 48.66 79 PRO A O 1
ATOM 636 N N . SER A 1 80 ? -21.118 -16.534 -1.739 1.00 50.53 80 SER A N 1
ATOM 637 C CA . SER A 1 80 ? -21.735 -17.390 -0.743 1.00 50.53 80 SER A CA 1
ATOM 638 C C . SER A 1 80 ? -21.517 -18.805 -1.253 1.00 50.53 80 SER A C 1
ATOM 640 O O . SER A 1 80 ? -22.102 -19.193 -2.263 1.00 50.53 80 SER A O 1
ATOM 642 N N . HIS A 1 81 ? -20.606 -19.549 -0.625 1.00 45.56 81 HIS A N 1
ATOM 643 C CA . HIS A 1 81 ? -20.542 -20.984 -0.827 1.00 45.56 81 HIS A CA 1
ATOM 644 C C . HIS A 1 81 ? -21.882 -21.490 -0.317 1.00 45.56 81 HIS A C 1
ATOM 646 O O . HIS A 1 81 ? -22.096 -21.617 0.888 1.00 45.56 81 HIS A O 1
ATOM 652 N N . GLY A 1 82 ? -22.824 -21.630 -1.252 1.00 44.66 82 GLY A N 1
ATOM 653 C CA . GLY A 1 82 ? -24.093 -22.276 -1.020 1.00 44.66 82 GLY A CA 1
ATOM 654 C C . GLY A 1 82 ? -23.759 -23.621 -0.415 1.00 44.66 82 GLY A C 1
ATOM 655 O O . GLY A 1 82 ? -23.073 -24.431 -1.038 1.00 44.66 82 GLY A O 1
ATOM 656 N N . GLY A 1 83 ? -24.162 -23.800 0.838 1.00 43.31 83 GLY A N 1
ATOM 657 C CA . GLY A 1 83 ? -24.170 -25.098 1.471 1.00 43.31 83 GLY A CA 1
ATOM 658 C C . GLY A 1 83 ? -25.108 -25.977 0.668 1.00 43.31 83 GLY A C 1
ATOM 659 O O . GLY A 1 83 ? -26.309 -25.982 0.911 1.00 43.31 83 GLY A O 1
ATOM 660 N N . ASP A 1 84 ? -24.556 -26.700 -0.297 1.00 43.91 84 ASP A N 1
ATOM 661 C CA . ASP A 1 84 ? -25.209 -27.862 -0.864 1.00 43.91 84 ASP A CA 1
ATOM 662 C C . ASP A 1 84 ? -24.937 -29.011 0.109 1.00 43.91 84 ASP A C 1
ATOM 664 O O . ASP A 1 84 ? -24.044 -29.843 -0.060 1.00 43.91 84 ASP A O 1
ATOM 668 N N . THR A 1 85 ? -25.656 -28.999 1.233 1.00 50.03 85 THR A N 1
ATOM 669 C CA . THR A 1 85 ? -25.849 -30.209 2.026 1.00 50.03 85 THR A CA 1
ATOM 670 C C . THR A 1 85 ? -26.704 -31.140 1.180 1.00 50.03 85 THR A C 1
ATOM 672 O O . THR A 1 85 ? -27.928 -31.167 1.333 1.00 50.03 85 THR A O 1
ATOM 675 N N . GLY A 1 86 ? -26.046 -31.867 0.274 1.00 41.75 86 GLY A N 1
ATOM 676 C CA . GLY A 1 86 ? -26.604 -32.968 -0.500 1.00 41.75 86 GLY A CA 1
ATOM 677 C C . GLY A 1 86 ? -27.179 -34.019 0.441 1.00 41.75 86 GLY A C 1
ATOM 678 O O . GLY A 1 86 ? -26.516 -34.978 0.830 1.00 41.75 86 GLY A O 1
ATOM 679 N N . SER A 1 87 ? -28.425 -33.794 0.837 1.00 54.81 87 SER A N 1
ATOM 680 C CA . SER A 1 87 ? -29.270 -34.717 1.571 1.00 54.81 87 SER A CA 1
ATOM 681 C C . SER A 1 87 ? -30.185 -35.344 0.534 1.00 54.81 87 SER A C 1
ATOM 683 O O . SER A 1 87 ? -31.126 -34.701 0.079 1.00 54.81 87 SER A O 1
ATOM 685 N N . GLY A 1 88 ? -29.895 -36.580 0.138 1.00 52.16 88 GLY A N 1
ATOM 686 C CA . GLY A 1 88 ? -30.817 -37.377 -0.668 1.00 52.16 88 GLY A CA 1
ATOM 687 C C . GLY A 1 88 ? -30.202 -37.953 -1.931 1.00 52.16 88 GLY A C 1
ATOM 688 O O . GLY A 1 88 ? -30.423 -37.449 -3.027 1.00 52.16 88 GLY A O 1
ATOM 689 N N . GLN A 1 89 ? -29.531 -39.094 -1.792 1.00 47.16 89 GLN A N 1
ATOM 690 C CA . GLN A 1 89 ? -29.645 -40.114 -2.826 1.00 47.16 89 GLN A CA 1
ATOM 691 C C . GLN A 1 89 ? -29.779 -41.482 -2.161 1.00 47.16 89 GLN A C 1
ATOM 693 O O . GLN A 1 89 ? -28.808 -42.098 -1.719 1.00 47.16 89 GLN A O 1
ATOM 698 N N . ASP A 1 90 ? -31.039 -41.898 -2.044 1.00 50.97 90 ASP A N 1
ATOM 699 C CA . ASP A 1 90 ? -31.457 -43.254 -1.728 1.00 50.97 90 ASP A CA 1
ATOM 700 C C . ASP A 1 90 ? -30.751 -44.257 -2.647 1.00 50.97 90 ASP A C 1
ATOM 702 O O . ASP A 1 90 ? -30.742 -44.132 -3.875 1.00 50.97 90 ASP A O 1
ATOM 706 N N . ARG A 1 91 ? -30.164 -45.280 -2.025 1.00 53.12 91 ARG A N 1
ATOM 707 C CA . ARG A 1 91 ? -29.647 -46.478 -2.690 1.00 53.12 91 ARG A CA 1
ATOM 708 C C . ARG A 1 91 ? -30.813 -47.275 -3.286 1.00 53.12 91 ARG A C 1
ATOM 710 O O . ARG A 1 91 ? -31.705 -47.647 -2.526 1.00 53.12 91 ARG A O 1
ATOM 717 N N . PRO A 1 92 ? -30.780 -47.686 -4.564 1.00 53.16 92 PRO A N 1
ATOM 718 C CA . PRO A 1 92 ? -31.591 -48.808 -4.996 1.00 53.16 92 PRO A CA 1
ATOM 719 C C . PRO A 1 92 ? -30.851 -50.115 -4.684 1.00 53.16 92 PRO A C 1
ATOM 721 O O . PRO A 1 92 ? -29.759 -50.372 -5.193 1.00 53.16 92 PRO A O 1
ATOM 724 N N . SER A 1 93 ? -31.458 -50.941 -3.833 1.00 52.75 93 SER A N 1
ATOM 725 C CA . SER A 1 93 ? -31.089 -52.343 -3.642 1.00 52.75 93 SER A CA 1
ATOM 726 C C . SER A 1 93 ? -31.300 -53.131 -4.937 1.00 52.75 93 SER A C 1
ATOM 728 O O . SER A 1 93 ? -32.380 -53.082 -5.529 1.00 52.75 93 SER A O 1
ATOM 730 N N . ARG 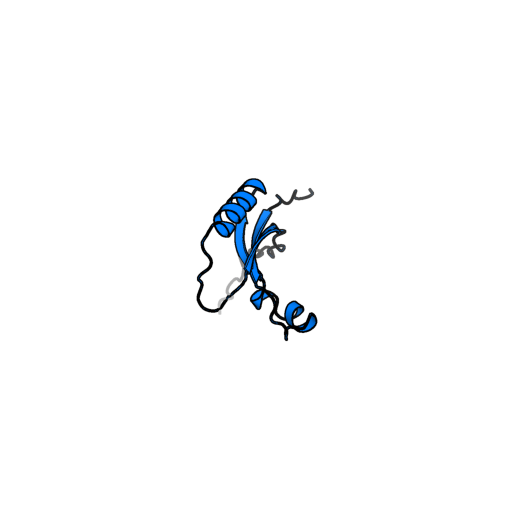A 1 94 ? -30.285 -53.893 -5.343 1.00 55.78 94 ARG A N 1
ATOM 731 C CA . ARG A 1 94 ? -30.415 -55.093 -6.172 1.00 55.78 94 ARG A CA 1
ATOM 732 C C . ARG A 1 94 ? -29.512 -56.171 -5.605 1.00 55.78 94 ARG A C 1
ATOM 734 O O . ARG A 1 94 ? -28.406 -55.804 -5.150 1.00 55.78 94 ARG A O 1
#

Radius of gyration: 21.95 Å; chains: 1; bounding box: 54×62×32 Å

Organism: NCBI:txid455432

Foldseek 3Di:
DPPPQQKKKWKKKFWDDDPPDDPVNCVVCVVVGIDTDDMGSDPVVSVVVQVVVQPDDDPPPPDRDIGIDMDIDDDDPDPPPPPPPVDDDDDDDD